Protein AF-A0A6L3MIH4-F1 (afdb_monomer_lite)

Sequence (143 aa):
TYTCPFHGWTFNNSGKLLKVKDPAEAGYSDCFNKDGSHDLKKVARFESYKGFLFGSLNPDVPSLEEFLGETTKIIDMIVGQSDQGLEVLRGSSTYTYEGNWKLTAENGADGYHVSAVHWNYAATTQHRKEAQAADNIRAMSAG

Secondary structure (DSSP, 8-state):
-EE-TTT--EE-TT--EEE-SSTTTS---TTTTSTTTTSPPPPSEEEEETTEEEEES-SS---HHHHHTTHHHHHHHHHTT-TT-----S-------SS-THHHHHHHH--TTHHHHTHHHHHHHHHHHHHHTT---------

Foldseek 3Di:
DDADPPFGFDADPVQQGDDGPPVPPPPDDPCPSPPRPPGPDDQLDWDDQQNDIDGHNDVPDDDPCVVCPPVSVVQCVQQVPDPVGDDDDPDDDDDDDPDDPVVVVVVVVDPPCCCPVCVVVVVVVVVVVVVCVPPPDDDDDDD

InterPro domains:
  IPR001663 Aromatic-ring-hydroxylating dioxygenase, alpha subunit [PR00090] (44-70)
  IPR001663 Aromatic-ring-hydroxylating dioxygenase, alpha subunit [PR00090] (85-107)
  IPR001663 Aromatic-ring-hydroxylating dioxygenase, alpha subunit [PTHR43756] (2-130)
  IPR015879 Aromatic-ring-hydroxylating dioxygenase, alpha subunit, C-terminal domain [PF00848] (91-131)
  IPR017941 Rieske [2Fe-2S] iron-sulphur domain [PS51296] (1-27)
  IPR036922 Rieske [2Fe-2S] iron-sulphur domain superfamily [G3DSA:2.102.10.10] (2-69)
  IPR036922 Rieske [2Fe-2S] iron-sulphur domain superfamily [SSF50022] (2-60)

Radius of gyration: 25.59 Å; chains: 1; bounding box: 49×32×78 Å

pLDDT: mean 90.52, std 11.78, range [40.94, 98.44]

Structure (mmCIF, N/CA/C/O backbone):
data_AF-A0A6L3MIH4-F1
#
_entry.id   AF-A0A6L3MIH4-F1
#
loop_
_atom_site.group_PDB
_atom_site.id
_atom_site.type_symbol
_atom_site.label_atom_id
_atom_site.label_alt_id
_atom_site.label_comp_id
_atom_site.label_asym_id
_atom_site.label_entity_id
_atom_site.label_seq_id
_atom_site.pdbx_PDB_ins_code
_atom_site.Cartn_x
_atom_site.Cartn_y
_atom_site.Cartn_z
_atom_site.occupancy
_atom_site.B_iso_or_equiv
_atom_site.auth_seq_id
_atom_site.auth_comp_id
_atom_site.auth_asym_id
_atom_site.auth_atom_id
_atom_site.pdbx_PDB_model_num
ATOM 1 N N . THR A 1 1 ? -21.014 -6.689 6.669 1.00 93.50 1 THR A N 1
ATOM 2 C CA . THR A 1 1 ? -20.418 -6.601 8.019 1.00 93.50 1 THR A CA 1
ATOM 3 C C . THR A 1 1 ? -19.292 -7.607 8.110 1.00 93.50 1 THR A C 1
ATOM 5 O O . THR A 1 1 ? -19.262 -8.529 7.304 1.00 93.50 1 THR A O 1
ATOM 8 N N . TYR A 1 2 ? -18.369 -7.427 9.048 1.00 97.12 2 TYR A N 1
ATOM 9 C CA . TYR A 1 2 ? -17.301 -8.381 9.338 1.00 97.12 2 TYR A CA 1
ATOM 10 C C . TYR A 1 2 ? -17.559 -8.978 10.712 1.00 97.12 2 TYR A C 1
ATOM 12 O O . TYR A 1 2 ? -17.682 -8.230 11.677 1.00 97.12 2 TYR A O 1
ATOM 20 N N . THR A 1 3 ? -17.666 -10.298 10.810 1.00 97.19 3 THR A N 1
ATOM 21 C CA . THR A 1 3 ? -17.962 -10.973 12.077 1.00 97.19 3 THR A CA 1
ATOM 22 C C . THR A 1 3 ? -16.785 -11.853 12.465 1.00 97.19 3 THR A C 1
ATOM 24 O O . THR A 1 3 ? -16.395 -12.740 11.710 1.00 97.19 3 THR A O 1
ATOM 27 N N . CYS A 1 4 ? -16.211 -11.598 13.641 1.00 96.81 4 CYS A N 1
ATOM 28 C CA . CYS A 1 4 ? -15.142 -12.417 14.196 1.00 96.81 4 CYS A CA 1
ATOM 29 C C . CYS A 1 4 ? -15.675 -13.835 14.477 1.00 96.81 4 CYS A C 1
ATOM 31 O O . CYS A 1 4 ? -16.645 -13.966 15.230 1.00 96.81 4 CYS A O 1
ATOM 33 N N . PRO A 1 5 ? -15.053 -14.896 13.927 1.00 96.81 5 PRO A N 1
ATOM 34 C CA . PRO A 1 5 ? -15.568 -16.261 14.042 1.00 96.81 5 PRO A CA 1
ATOM 35 C C . PRO A 1 5 ? -15.450 -16.832 15.457 1.00 96.81 5 PRO A C 1
ATOM 37 O O . PRO A 1 5 ? -16.122 -17.806 15.772 1.00 96.81 5 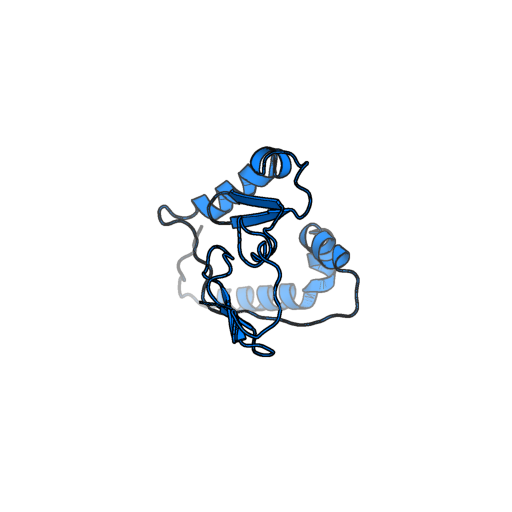PRO A O 1
ATOM 40 N N . PHE A 1 6 ? -14.618 -16.238 16.316 1.00 95.88 6 PHE A N 1
ATOM 41 C CA . PHE A 1 6 ? -14.400 -16.759 17.661 1.00 95.88 6 PHE A CA 1
ATOM 42 C C . PHE A 1 6 ? -15.599 -16.472 18.582 1.00 95.88 6 PHE A C 1
ATOM 44 O O . PHE A 1 6 ? -16.192 -17.388 19.141 1.00 95.88 6 PHE A O 1
ATOM 51 N N . HIS A 1 7 ? -16.004 -15.203 18.700 1.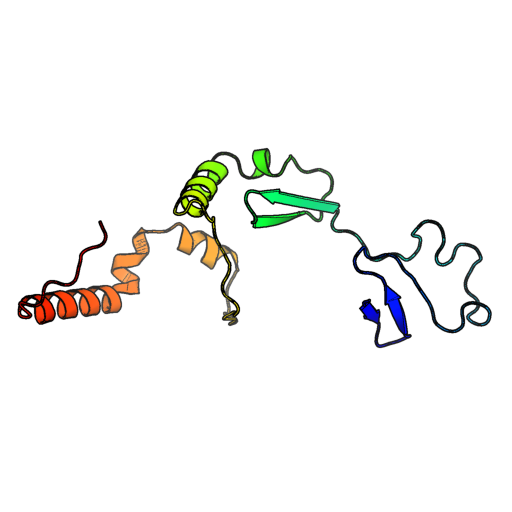00 93.94 7 HIS A N 1
ATOM 52 C CA . HIS A 1 7 ? -17.043 -14.780 19.656 1.00 93.94 7 HIS A CA 1
ATOM 53 C C . HIS A 1 7 ? -18.193 -13.985 19.020 1.00 93.94 7 HIS A C 1
ATOM 55 O O . HIS A 1 7 ? -19.039 -13.439 19.726 1.00 93.94 7 HIS A O 1
ATOM 61 N N . GLY A 1 8 ? -18.238 -13.883 17.689 1.00 94.56 8 GLY A N 1
ATOM 62 C CA . GLY A 1 8 ? -19.350 -13.256 16.970 1.00 94.56 8 GLY A CA 1
ATOM 63 C C . GLY A 1 8 ? -19.397 -11.726 17.036 1.00 94.56 8 GLY A C 1
ATOM 64 O O . GLY A 1 8 ? -20.410 -11.129 16.666 1.00 94.56 8 GLY A O 1
ATOM 65 N N . TRP A 1 9 ? -18.324 -11.066 17.483 1.00 95.69 9 TRP A N 1
ATOM 66 C CA . TRP A 1 9 ? -18.240 -9.605 17.441 1.00 95.69 9 TRP A CA 1
ATOM 67 C C . TRP A 1 9 ? -18.326 -9.125 16.000 1.00 95.69 9 TRP A C 1
ATOM 69 O O . TRP A 1 9 ? -17.616 -9.628 15.129 1.00 95.69 9 TRP A O 1
ATOM 79 N N . THR A 1 10 ? -19.233 -8.188 15.751 1.00 96.75 10 THR A N 1
ATOM 80 C CA . THR A 1 10 ? -19.596 -7.776 14.397 1.00 96.75 10 THR A CA 1
ATOM 81 C C . THR A 1 10 ? -19.293 -6.304 14.188 1.00 96.75 10 THR A C 1
ATOM 83 O O . THR A 1 10 ? -19.754 -5.459 14.951 1.00 96.75 10 THR A O 1
ATOM 86 N N . PHE A 1 11 ? -18.573 -6.008 13.112 1.00 97.88 11 PHE A N 1
ATOM 87 C CA . PHE A 1 11 ? -18.125 -4.680 12.719 1.00 97.88 11 PHE A CA 1
ATOM 88 C C . PHE A 1 11 ? -18.761 -4.270 11.386 1.00 97.88 11 PHE A C 1
ATOM 90 O O . PHE A 1 11 ? -19.054 -5.113 10.526 1.00 97.88 11 PHE A O 1
ATOM 97 N N . ASN A 1 12 ? -18.978 -2.973 11.179 1.00 97.06 12 ASN A N 1
ATOM 98 C CA . ASN A 1 12 ? -19.293 -2.453 9.847 1.00 97.06 12 ASN A CA 1
ATOM 99 C C . ASN A 1 12 ? -18.007 -2.258 9.015 1.00 97.06 12 ASN A C 1
ATOM 101 O O . ASN A 1 12 ? -16.897 -2.532 9.467 1.00 97.06 12 ASN A O 1
ATOM 105 N N . ASN A 1 13 ? -18.154 -1.766 7.785 1.00 96.44 13 ASN A N 1
ATOM 106 C CA . ASN A 1 13 ? -17.021 -1.486 6.901 1.00 96.44 13 ASN A CA 1
ATOM 107 C C . ASN A 1 13 ? -16.197 -0.244 7.282 1.00 96.44 13 ASN A C 1
ATOM 109 O O . ASN A 1 13 ? -15.087 -0.107 6.785 1.00 96.44 13 ASN A O 1
ATOM 113 N N . SER A 1 14 ? -16.688 0.619 8.177 1.00 95.00 14 SER A N 1
ATOM 114 C CA . SER A 1 14 ? -15.894 1.710 8.759 1.00 95.00 14 SER A CA 1
ATOM 115 C C . SER A 1 14 ? -15.050 1.256 9.956 1.00 95.00 14 SER A C 1
ATOM 117 O O . SER A 1 14 ? -14.377 2.081 10.572 1.00 95.00 14 SER A O 1
ATOM 119 N N . GLY A 1 15 ? -15.131 -0.028 10.325 1.00 96.62 15 GLY A N 1
ATOM 120 C CA . GLY A 1 15 ? -14.476 -0.607 11.495 1.00 96.62 15 GLY A CA 1
ATOM 121 C C . GLY A 1 15 ? -15.224 -0.404 12.813 1.00 96.62 15 GLY A C 1
ATOM 122 O O . GLY A 1 15 ? -14.731 -0.839 13.846 1.00 96.62 15 GLY A O 1
ATOM 123 N N . LYS A 1 16 ? -16.414 0.208 12.798 1.00 97.00 16 LYS A N 1
ATOM 124 C CA . LYS A 1 16 ? -17.212 0.428 14.007 1.00 97.00 16 LYS A CA 1
ATOM 125 C C . LYS A 1 16 ? -17.728 -0.896 14.559 1.00 97.00 16 LYS A C 1
ATOM 127 O O . LYS A 1 16 ? -18.330 -1.669 13.804 1.00 97.00 16 LYS A O 1
ATOM 132 N N . LEU A 1 17 ? -17.559 -1.126 15.858 1.00 96.81 17 LEU A N 1
ATOM 133 C CA . LEU A 1 17 ? -18.158 -2.261 16.552 1.00 96.81 17 LEU A CA 1
ATOM 134 C C . LEU A 1 17 ? -19.680 -2.062 16.651 1.00 96.81 17 LEU A C 1
ATOM 136 O O . LEU A 1 17 ? -20.189 -1.124 17.260 1.00 96.81 17 LEU A O 1
ATOM 140 N N . LEU A 1 18 ? -20.434 -2.946 15.997 1.00 94.62 18 LEU A N 1
ATOM 141 C CA . LEU A 1 18 ? -21.897 -2.877 15.948 1.00 94.62 18 LEU A CA 1
ATOM 142 C C . LEU A 1 18 ? -22.548 -3.711 17.045 1.00 94.62 18 LEU A C 1
ATOM 144 O O . LEU A 1 18 ? -23.538 -3.294 17.640 1.00 94.62 18 LEU A O 1
ATOM 148 N N . LYS A 1 19 ? -22.032 -4.923 17.262 1.00 92.50 19 LYS A N 1
ATOM 149 C CA . LYS A 1 19 ? -22.645 -5.907 18.151 1.00 92.50 19 LYS A CA 1
ATOM 150 C C . LYS A 1 19 ? -21.587 -6.782 18.795 1.00 92.50 19 LYS A C 1
ATOM 152 O O . LYS A 1 19 ? -20.653 -7.232 18.129 1.00 92.50 19 LYS A O 1
ATOM 157 N N . VAL A 1 20 ? -21.827 -7.097 20.060 1.00 93.06 20 VAL A N 1
ATOM 158 C CA . VAL A 1 20 ? -21.174 -8.186 20.785 1.00 93.06 20 VAL A CA 1
ATOM 159 C C . VAL A 1 20 ? -22.205 -9.211 21.228 1.00 93.06 20 VAL A C 1
ATOM 161 O O . VAL A 1 20 ? -23.409 -8.937 21.231 1.00 93.06 20 VAL A O 1
ATOM 164 N N . LYS A 1 21 ? -21.738 -10.418 21.531 1.00 87.75 21 LYS A N 1
ATOM 165 C CA . LYS A 1 21 ? -22.581 -11.493 22.042 1.00 87.75 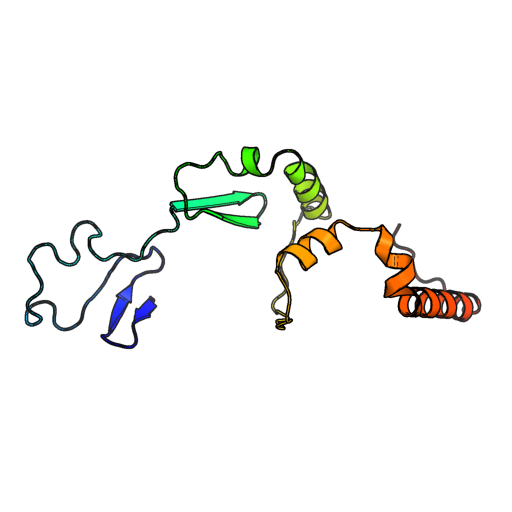21 LYS A CA 1
ATOM 166 C C . LYS A 1 21 ? -22.940 -11.206 23.506 1.00 87.75 21 LYS A C 1
ATOM 168 O O . LYS A 1 21 ? -22.079 -10.759 24.254 1.00 87.75 21 LYS A O 1
ATOM 173 N N . ASP A 1 22 ? -24.204 -11.427 23.862 1.00 88.81 22 ASP A N 1
ATOM 174 C CA . ASP A 1 22 ? -24.749 -11.339 25.225 1.00 88.81 22 ASP A CA 1
ATOM 175 C C . ASP A 1 22 ? -24.325 -10.073 26.012 1.00 88.81 22 ASP A C 1
ATOM 177 O O . ASP A 1 22 ? -23.853 -10.177 27.141 1.00 88.81 22 ASP A O 1
ATOM 181 N N . PRO A 1 23 ? -24.484 -8.850 25.453 1.00 84.06 23 PRO A N 1
ATOM 182 C CA . PRO A 1 23 ? -23.885 -7.626 26.003 1.00 84.06 23 PRO A CA 1
ATOM 183 C C . PRO A 1 23 ? -24.302 -7.295 27.443 1.00 84.06 23 PRO A C 1
ATOM 185 O O . PRO A 1 23 ? -23.542 -6.637 28.143 1.00 84.06 23 PRO A O 1
ATOM 188 N N . ALA A 1 24 ? -25.491 -7.727 27.873 1.00 84.62 24 ALA A N 1
ATOM 189 C CA . ALA A 1 24 ? -26.001 -7.489 29.224 1.00 84.62 24 ALA A CA 1
ATOM 190 C C . ALA A 1 24 ? -25.473 -8.497 30.264 1.00 84.62 24 ALA A C 1
ATOM 192 O O . ALA A 1 24 ? -25.340 -8.149 31.432 1.00 84.62 24 ALA A O 1
ATOM 193 N N . GLU A 1 25 ? -25.166 -9.731 29.852 1.00 86.50 25 GLU A N 1
ATOM 194 C CA . GLU A 1 25 ? -24.796 -10.837 30.754 1.00 86.50 25 GLU A CA 1
ATOM 195 C C . GLU A 1 25 ? -23.297 -11.168 30.706 1.00 86.50 25 GLU A C 1
ATOM 197 O O . GLU A 1 25 ? -22.774 -11.840 31.590 1.00 86.50 25 GLU A O 1
ATOM 202 N N . ALA A 1 26 ? -22.576 -10.659 29.705 1.00 85.12 26 ALA A N 1
ATOM 203 C CA . ALA A 1 26 ? -21.153 -10.919 29.500 1.00 85.12 26 ALA A CA 1
ATOM 204 C C . ALA A 1 26 ? -20.219 -10.209 30.502 1.00 85.12 26 ALA A C 1
ATOM 206 O O . ALA A 1 26 ? -19.003 -10.385 30.427 1.00 85.12 26 ALA A O 1
ATOM 207 N N . GLY A 1 27 ? -20.754 -9.392 31.418 1.00 89.12 27 GLY A N 1
ATOM 208 C CA . GLY A 1 27 ? -19.959 -8.672 32.419 1.00 89.12 27 GLY A CA 1
ATOM 209 C C . GLY A 1 27 ? -19.083 -7.555 31.839 1.00 89.12 27 GLY A C 1
ATOM 210 O O . GLY A 1 27 ? -18.064 -7.201 32.431 1.00 89.12 27 GLY A O 1
ATOM 211 N N . TYR A 1 28 ? -19.446 -7.013 30.673 1.00 90.81 28 TYR A N 1
ATOM 212 C CA . TYR A 1 28 ? -18.748 -5.873 30.086 1.00 90.81 28 TYR A CA 1
ATOM 213 C C . TYR A 1 28 ? -18.925 -4.610 30.938 1.00 90.81 28 TYR A C 1
ATOM 21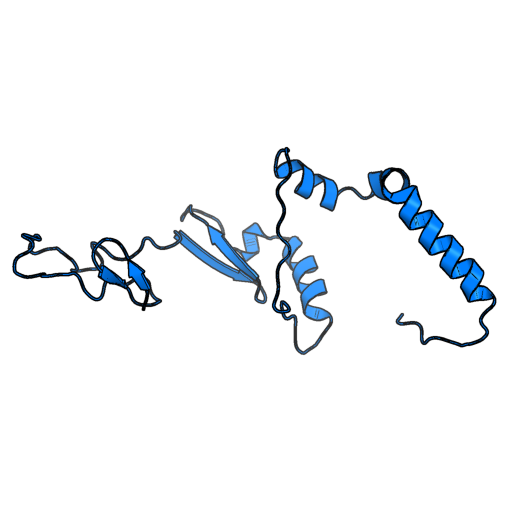5 O O . TYR A 1 28 ? -19.969 -4.396 31.549 1.00 90.81 28 TYR A O 1
ATOM 223 N N . SER A 1 29 ? -17.901 -3.755 30.963 1.00 89.69 29 SER A N 1
ATOM 224 C CA . SER A 1 29 ? -17.966 -2.469 31.657 1.00 89.69 29 SER A CA 1
ATOM 225 C C . SER A 1 29 ? -18.941 -1.505 30.976 1.00 89.69 29 SER A C 1
ATOM 227 O O . SER A 1 29 ? -19.202 -1.598 29.777 1.00 89.69 29 SER A O 1
ATOM 229 N N . ASP A 1 30 ? -19.396 -0.488 31.709 1.00 88.50 30 ASP A N 1
ATOM 230 C CA . ASP A 1 30 ? -20.297 0.531 31.160 1.00 88.50 30 ASP A CA 1
ATOM 231 C C . ASP A 1 30 ? -19.698 1.316 29.987 1.00 88.50 30 ASP A C 1
ATOM 233 O O . ASP A 1 30 ? -20.446 1.911 29.218 1.00 88.50 30 ASP A O 1
ATOM 237 N N . CYS A 1 31 ? -18.373 1.356 29.828 1.00 88.00 31 CYS A N 1
ATOM 238 C CA . CYS A 1 31 ? -17.703 2.012 28.698 1.00 88.00 31 CYS A CA 1
ATOM 239 C C . CYS A 1 31 ? -17.514 1.097 27.474 1.00 88.00 31 CYS A C 1
ATOM 241 O O . CYS A 1 31 ? -16.970 1.517 26.444 1.00 88.00 31 CYS A O 1
ATOM 243 N N . PHE A 1 32 ? -17.953 -0.159 27.561 1.00 90.31 32 PHE A N 1
ATOM 244 C CA . PHE A 1 32 ? -17.818 -1.114 26.478 1.00 90.31 32 PHE A CA 1
ATOM 245 C C . PHE A 1 32 ? -18.660 -0.703 25.263 1.00 90.31 32 PHE A C 1
ATOM 247 O O . PHE A 1 32 ? -19.837 -0.367 25.386 1.00 90.31 32 PHE A O 1
ATOM 254 N N . ASN A 1 33 ? -18.046 -0.732 24.076 1.00 89.88 33 ASN A N 1
ATOM 255 C CA . ASN A 1 33 ? -18.649 -0.284 22.817 1.00 89.88 33 ASN A CA 1
ATOM 256 C C . ASN A 1 33 ? -19.266 1.136 22.868 1.00 89.88 33 ASN A C 1
ATOM 258 O O . ASN A 1 33 ? -20.256 1.427 22.193 1.00 89.88 33 ASN A O 1
ATOM 262 N N . LYS A 1 34 ? -18.689 2.031 23.678 1.00 89.38 34 LYS A N 1
ATOM 263 C CA . LYS A 1 34 ? -18.994 3.468 23.692 1.00 89.38 34 LYS A CA 1
ATOM 264 C C . LYS A 1 34 ? -17.812 4.244 23.132 1.00 89.38 34 LYS A C 1
ATOM 266 O O . LYS A 1 34 ? -16.669 3.840 23.324 1.00 89.38 34 LYS A O 1
ATOM 271 N N . ASP A 1 35 ? -18.100 5.319 22.403 1.00 90.44 35 ASP A N 1
ATOM 272 C CA . ASP A 1 35 ? -17.099 6.266 21.886 1.00 90.44 35 ASP A CA 1
ATOM 273 C C . ASP A 1 35 ? -15.926 5.609 21.131 1.00 90.44 35 ASP A C 1
ATOM 275 O O . ASP A 1 35 ? -14.787 6.065 21.180 1.00 90.44 35 ASP A O 1
ATOM 279 N N . GLY A 1 36 ? -16.208 4.505 20.428 1.00 90.88 36 GLY A N 1
ATOM 280 C CA . GLY A 1 36 ? -15.220 3.762 19.644 1.00 90.88 36 GLY A CA 1
ATOM 281 C C . GLY A 1 36 ? -14.225 2.939 20.469 1.00 90.88 36 GLY A C 1
ATOM 282 O O . GLY A 1 36 ? -13.198 2.527 19.934 1.00 90.88 36 GLY A O 1
ATOM 283 N N . SER A 1 37 ? -14.513 2.663 21.749 1.00 93.00 37 SER A N 1
ATOM 284 C CA . SER A 1 37 ? -13.595 1.973 22.671 1.00 93.00 37 SER A CA 1
ATOM 285 C C . SER A 1 37 ? -13.087 0.614 22.178 1.00 93.00 37 SER A C 1
ATOM 287 O O . SER A 1 37 ? -12.026 0.170 22.608 1.00 93.00 37 SER A O 1
ATOM 289 N N . HIS A 1 38 ? -13.833 -0.042 21.286 1.00 94.50 38 HIS A N 1
ATOM 290 C CA . HIS A 1 38 ? -13.521 -1.368 20.747 1.00 94.50 38 HIS A CA 1
ATOM 291 C C . HIS A 1 38 ? -13.733 -1.449 19.227 1.00 94.50 38 HIS A C 1
ATOM 293 O O . HIS A 1 38 ? -13.949 -2.533 18.683 1.00 94.50 38 HIS A O 1
ATOM 299 N N . ASP A 1 39 ? -13.684 -0.309 18.536 1.00 96.69 39 ASP A N 1
ATOM 300 C CA . ASP A 1 39 ? -13.661 -0.284 17.075 1.00 96.69 39 ASP A CA 1
ATOM 301 C C . ASP A 1 39 ? -12.366 -0.929 16.542 1.00 96.69 39 ASP A C 1
ATOM 303 O O . ASP A 1 39 ? -11.347 -1.008 17.234 1.00 96.69 39 ASP A O 1
ATOM 307 N N . LEU A 1 40 ? -12.379 -1.380 15.284 1.00 97.06 40 LEU A N 1
ATOM 308 C CA . LEU A 1 40 ? -11.169 -1.851 14.614 1.00 97.06 40 LEU A CA 1
ATOM 309 C C . LEU A 1 40 ? -10.113 -0.740 14.582 1.00 97.06 40 LEU A C 1
ATOM 311 O O . LEU A 1 40 ? -10.408 0.429 14.312 1.00 97.06 40 LEU A O 1
ATOM 315 N N . LYS A 1 41 ? -8.851 -1.121 14.800 1.00 95.50 41 LYS A N 1
ATOM 316 C CA . LYS A 1 41 ? -7.731 -0.184 14.730 1.00 95.50 41 LYS A CA 1
ATOM 317 C C . LYS A 1 41 ? -7.612 0.367 13.309 1.00 95.50 41 LYS A C 1
ATOM 319 O O . LYS A 1 41 ? -7.393 -0.379 12.358 1.00 95.50 41 LYS A O 1
ATOM 324 N N . LYS A 1 42 ? -7.733 1.686 13.179 1.00 94.81 42 LYS A N 1
ATOM 325 C CA . LYS A 1 42 ? -7.541 2.380 11.904 1.00 94.81 42 LYS A CA 1
ATOM 326 C C . LYS A 1 42 ? -6.061 2.400 11.523 1.00 94.81 42 LYS A C 1
ATOM 328 O O . LYS A 1 42 ? -5.201 2.575 12.389 1.00 94.81 42 LYS A O 1
ATOM 333 N N . VAL A 1 43 ? -5.786 2.278 10.224 1.00 96.50 43 VAL A N 1
ATOM 334 C CA . VAL A 1 43 ? -4.497 2.680 9.642 1.00 96.50 43 VAL A CA 1
ATOM 335 C C . VAL A 1 43 ? -4.316 4.174 9.924 1.00 96.50 43 VAL A C 1
ATOM 337 O O . VAL A 1 43 ? -5.267 4.939 9.765 1.00 96.50 43 VAL A O 1
ATOM 340 N N . ALA A 1 44 ? -3.140 4.580 10.406 1.00 96.62 44 ALA A N 1
ATOM 341 C CA . ALA A 1 44 ? -2.940 5.916 10.966 1.00 96.62 44 ALA A CA 1
ATOM 342 C C . ALA A 1 44 ? -3.107 7.025 9.917 1.00 96.62 44 ALA A C 1
ATOM 344 O O . ALA A 1 44 ? -3.730 8.049 10.196 1.00 96.62 44 ALA A O 1
ATOM 345 N N . ARG A 1 45 ? -2.596 6.797 8.703 1.00 97.69 45 ARG A N 1
ATOM 346 C CA . ARG A 1 45 ? -2.825 7.645 7.525 1.00 97.69 45 ARG A CA 1
ATOM 347 C C . ARG A 1 45 ? -3.152 6.758 6.335 1.00 97.69 45 ARG A C 1
ATOM 349 O O . ARG A 1 45 ? -2.469 5.761 6.113 1.00 97.69 45 ARG A O 1
ATOM 356 N N . PHE A 1 46 ? -4.193 7.110 5.593 1.00 97.56 46 PHE A N 1
ATOM 357 C CA . PHE A 1 46 ? -4.611 6.391 4.397 1.00 97.56 46 PHE A CA 1
ATOM 358 C C . PHE A 1 46 ? -4.992 7.403 3.327 1.00 97.56 46 PHE A C 1
ATOM 360 O O . PHE A 1 46 ? -5.924 8.184 3.517 1.00 97.56 46 PHE A O 1
ATOM 367 N N . GLU A 1 47 ? -4.242 7.413 2.235 1.00 98.06 47 GLU A N 1
ATOM 368 C CA . GLU A 1 47 ? -4.346 8.411 1.174 1.00 98.06 47 GLU A CA 1
ATOM 369 C C . GLU A 1 47 ? -4.328 7.708 -0.188 1.00 98.06 47 GLU A C 1
ATOM 371 O O . GLU A 1 47 ? -3.897 6.561 -0.320 1.00 98.06 47 GLU A O 1
ATOM 376 N N . SER A 1 48 ? -4.849 8.386 -1.205 1.00 97.44 48 SER A N 1
ATOM 377 C CA . SER A 1 48 ? -4.953 7.864 -2.565 1.00 97.44 48 SER A CA 1
ATOM 378 C C . SER A 1 48 ? -4.304 8.843 -3.527 1.00 97.44 48 SER A C 1
ATOM 380 O O . SER A 1 48 ? -4.661 10.019 -3.522 1.00 97.44 48 SER A O 1
ATOM 382 N N . TYR A 1 49 ? -3.429 8.351 -4.401 1.00 97.00 49 TYR A N 1
ATOM 383 C CA . TYR A 1 49 ? -2.869 9.127 -5.505 1.00 97.00 49 TYR A CA 1
ATOM 384 C C . TYR A 1 49 ? -3.222 8.445 -6.829 1.00 97.00 49 TYR A C 1
ATOM 386 O O . TYR A 1 49 ? -2.796 7.323 -7.085 1.00 97.00 49 TYR A O 1
ATOM 394 N N . LYS A 1 50 ? -4.061 9.092 -7.651 1.00 94.44 50 LYS A N 1
ATOM 395 C CA . LYS A 1 50 ? -4.502 8.592 -8.976 1.00 94.44 50 LYS A CA 1
ATOM 396 C C . LYS A 1 50 ? -5.058 7.152 -8.974 1.00 94.44 50 LYS A C 1
ATOM 398 O O . LYS A 1 50 ? -4.873 6.406 -9.927 1.00 94.44 50 LYS A O 1
ATOM 403 N N . GLY A 1 51 ? -5.743 6.760 -7.897 1.00 93.62 51 GLY A N 1
ATOM 404 C CA . GLY A 1 51 ? -6.328 5.421 -7.731 1.00 93.62 51 GLY A CA 1
ATOM 405 C C . GLY A 1 51 ? -5.409 4.397 -7.056 1.00 93.62 51 GLY A C 1
ATOM 406 O O . GLY A 1 51 ? -5.882 3.331 -6.662 1.00 93.62 51 GLY A O 1
ATOM 407 N N . PHE A 1 52 ? -4.132 4.724 -6.841 1.00 95.56 52 PHE A N 1
ATOM 408 C CA . PHE A 1 52 ? -3.220 3.927 -6.024 1.00 95.56 52 PHE A CA 1
ATOM 409 C C . PHE A 1 52 ? -3.418 4.266 -4.544 1.00 95.56 52 PHE A C 1
ATOM 411 O O . PHE A 1 52 ? -3.317 5.426 -4.144 1.00 95.56 52 PHE A O 1
ATOM 418 N N . LEU A 1 53 ? -3.711 3.249 -3.732 1.00 97.06 53 LEU A N 1
ATOM 419 C CA . LEU A 1 53 ? -4.032 3.395 -2.312 1.00 97.06 53 LEU A CA 1
ATOM 420 C C . LEU A 1 53 ? -2.789 3.146 -1.448 1.00 97.06 53 LEU A C 1
ATOM 422 O O . LEU A 1 53 ? -2.177 2.082 -1.544 1.00 97.06 53 LEU A O 1
ATOM 426 N N . PHE A 1 54 ? -2.452 4.092 -0.570 1.00 98.25 54 PHE A N 1
ATOM 427 C CA . PHE A 1 54 ? -1.296 4.020 0.326 1.00 98.25 54 PHE A CA 1
ATOM 428 C C . PHE A 1 54 ? -1.729 4.119 1.788 1.00 98.25 54 PHE A C 1
ATOM 430 O O . PHE A 1 54 ? -2.622 4.888 2.143 1.00 98.25 54 PHE A O 1
ATOM 437 N N . GLY A 1 55 ? -1.066 3.350 2.654 1.00 98.00 55 GLY A N 1
ATOM 438 C CA . GLY A 1 55 ? -1.300 3.360 4.094 1.00 98.00 55 GLY A CA 1
ATOM 439 C C . GLY A 1 55 ? -0.000 3.492 4.879 1.00 98.00 55 GLY A C 1
ATOM 440 O O . GLY A 1 55 ? 0.960 2.777 4.607 1.00 98.00 55 GLY A O 1
ATOM 441 N N . SER A 1 56 ? 0.008 4.363 5.888 1.00 97.94 56 SER A N 1
ATOM 442 C CA . SER A 1 56 ? 1.080 4.461 6.881 1.00 97.94 56 SER A CA 1
ATOM 443 C C . SER A 1 56 ? 0.564 4.063 8.260 1.00 97.94 56 SER A C 1
ATOM 445 O O . SER A 1 56 ? -0.516 4.480 8.694 1.00 97.94 56 SER A O 1
ATOM 447 N N . LEU A 1 57 ? 1.362 3.266 8.974 1.00 97.44 57 LEU A N 1
ATOM 448 C CA . LEU A 1 57 ? 1.129 2.951 10.386 1.00 97.44 57 LEU A CA 1
ATOM 449 C C . LEU A 1 57 ? 1.606 4.076 11.320 1.00 97.44 57 LEU A C 1
ATOM 451 O O . LEU A 1 57 ? 1.196 4.111 12.478 1.00 97.44 57 LEU A O 1
ATOM 455 N N . ASN A 1 58 ? 2.434 4.996 10.818 1.00 97.56 58 ASN A N 1
ATOM 456 C CA . ASN A 1 58 ? 2.872 6.190 11.530 1.00 97.56 58 ASN A CA 1
ATOM 457 C C . ASN A 1 58 ? 1.965 7.384 11.156 1.00 97.56 58 ASN A C 1
ATOM 459 O O . ASN A 1 58 ? 1.853 7.686 9.963 1.00 97.56 58 ASN A O 1
ATOM 463 N N . PRO A 1 59 ? 1.311 8.058 12.126 1.00 97.00 59 PRO A N 1
ATOM 464 C CA . PRO A 1 59 ? 0.517 9.255 11.847 1.00 97.00 59 PRO A CA 1
ATOM 465 C C . PRO A 1 59 ? 1.366 10.470 11.450 1.00 97.00 59 PRO A C 1
ATOM 467 O O . PRO A 1 59 ? 0.876 11.336 10.721 1.00 97.00 59 PRO A O 1
ATOM 470 N N . ASP A 1 60 ? 2.612 10.518 11.927 1.00 97.75 60 ASP A N 1
ATOM 471 C CA . ASP A 1 60 ? 3.554 11.619 11.743 1.00 97.75 60 ASP A CA 1
ATOM 472 C C . ASP A 1 60 ? 4.428 11.365 10.511 1.00 97.75 60 ASP A C 1
ATOM 474 O O . ASP A 1 60 ? 5.582 10.937 10.587 1.00 97.75 60 ASP A O 1
ATOM 478 N N . VAL A 1 61 ? 3.794 11.515 9.351 1.00 97.75 61 VAL A N 1
ATOM 479 C CA . VAL A 1 61 ? 4.403 11.398 8.025 1.00 97.75 61 VAL A CA 1
ATOM 480 C C . VAL A 1 61 ? 3.971 12.590 7.167 1.00 97.75 61 VAL A C 1
ATOM 482 O O . VAL A 1 61 ? 2.873 13.128 7.392 1.00 97.75 61 VAL A O 1
ATOM 485 N N . PRO A 1 62 ? 4.796 12.996 6.180 1.00 97.94 62 PRO A N 1
ATOM 486 C CA . PRO A 1 62 ? 4.404 14.007 5.202 1.00 97.94 62 PRO A CA 1
ATOM 487 C C . PRO A 1 62 ? 3.147 13.583 4.426 1.00 97.94 62 PRO A C 1
ATOM 489 O O . PRO A 1 62 ? 2.664 12.452 4.540 1.00 97.94 62 PRO A O 1
ATOM 492 N N . SER A 1 63 ? 2.588 14.503 3.639 1.00 97.88 63 SER A N 1
ATOM 493 C CA . SER A 1 63 ? 1.503 14.153 2.709 1.00 97.88 63 SER A CA 1
ATOM 494 C C . SER A 1 63 ? 1.960 13.087 1.705 1.00 97.88 63 SER A C 1
ATOM 496 O O . SER A 1 63 ? 3.154 12.977 1.412 1.00 97.88 63 SER A O 1
ATOM 498 N N . LEU A 1 64 ? 1.027 12.304 1.152 1.00 98.31 64 LEU A N 1
ATOM 499 C CA . LEU A 1 64 ? 1.373 11.289 0.156 1.00 98.31 64 LEU A CA 1
ATOM 500 C C . LEU A 1 64 ? 2.076 11.894 -1.069 1.00 98.31 64 LEU A C 1
ATOM 502 O O . LEU A 1 64 ? 3.041 11.316 -1.557 1.00 98.31 64 LEU A O 1
ATOM 506 N N . GLU A 1 65 ? 1.633 13.060 -1.545 1.00 98.06 65 GLU A N 1
ATOM 507 C CA . GLU A 1 65 ? 2.259 13.740 -2.688 1.00 98.06 65 GLU A CA 1
ATOM 508 C C . GLU A 1 65 ? 3.704 14.161 -2.391 1.00 98.06 65 GLU A C 1
ATOM 510 O O . GLU A 1 65 ? 4.588 13.947 -3.219 1.00 98.06 65 GLU A O 1
ATOM 515 N N . GLU A 1 66 ? 3.968 14.688 -1.192 1.00 98.38 66 GLU A N 1
ATOM 516 C CA . GLU A 1 66 ? 5.320 15.051 -0.756 1.00 98.38 66 GLU A CA 1
ATOM 517 C C . GLU A 1 66 ? 6.223 13.819 -0.606 1.00 98.38 66 GLU A C 1
ATOM 519 O O . GLU A 1 66 ? 7.368 13.842 -1.052 1.00 98.38 66 GLU A O 1
ATOM 524 N N . PHE A 1 67 ? 5.705 12.723 -0.038 1.00 98.25 67 PHE A N 1
ATOM 525 C CA . PHE A 1 67 ? 6.441 11.461 0.069 1.00 98.25 67 PHE A CA 1
ATOM 526 C C . PHE A 1 67 ? 6.793 10.872 -1.306 1.00 98.25 67 PHE A C 1
ATOM 528 O O . PHE A 1 67 ? 7.908 10.391 -1.505 1.00 98.25 67 PHE A O 1
ATOM 535 N N . LEU A 1 68 ? 5.850 10.897 -2.254 1.00 98.12 68 LEU A N 1
ATOM 536 C CA . LEU A 1 68 ? 6.070 10.394 -3.612 1.00 98.12 68 LEU A CA 1
ATOM 537 C C . LEU A 1 68 ? 7.046 11.280 -4.397 1.00 98.12 68 LEU A C 1
ATOM 539 O O . LEU A 1 68 ? 7.817 10.763 -5.214 1.00 98.12 68 LEU A O 1
ATOM 543 N N . GLY A 1 69 ? 7.008 12.595 -4.167 1.00 98.44 69 GLY A N 1
ATOM 544 C CA . GLY A 1 69 ? 7.864 13.568 -4.835 1.00 98.44 69 GLY A CA 1
ATOM 545 C C . GLY A 1 69 ? 7.806 13.414 -6.354 1.00 98.44 69 GLY A C 1
ATOM 546 O O . GLY A 1 69 ? 6.736 13.353 -6.954 1.00 98.44 69 GLY A O 1
ATOM 547 N N . GLU A 1 70 ? 8.965 13.277 -6.991 1.00 98.06 70 GLU A N 1
ATOM 548 C CA . GLU A 1 70 ? 9.090 13.141 -8.450 1.00 98.06 70 GLU A CA 1
ATOM 549 C C . GLU A 1 70 ? 8.483 11.845 -9.018 1.00 98.06 70 GLU A C 1
ATOM 551 O O . GLU A 1 70 ? 8.175 11.777 -10.209 1.00 98.06 70 GLU A O 1
ATOM 556 N N . THR A 1 71 ? 8.232 10.834 -8.178 1.00 97.00 71 THR A N 1
ATOM 557 C CA . THR A 1 71 ? 7.551 9.592 -8.589 1.00 97.00 71 THR A CA 1
ATOM 558 C C . THR A 1 71 ? 6.136 9.868 -9.100 1.00 97.00 71 THR A C 1
ATOM 560 O O . THR A 1 71 ? 5.636 9.134 -9.953 1.00 97.00 71 THR A O 1
ATOM 563 N N . THR A 1 72 ? 5.507 10.956 -8.641 1.00 98.00 72 THR A N 1
ATOM 564 C CA . THR A 1 72 ? 4.198 11.417 -9.131 1.00 98.00 72 THR A CA 1
ATOM 565 C C . THR A 1 72 ? 4.166 11.555 -10.652 1.00 98.00 72 THR A C 1
ATOM 567 O O . THR A 1 72 ? 3.222 11.088 -11.281 1.00 98.00 72 THR A O 1
ATOM 570 N N . LYS A 1 73 ? 5.247 12.058 -11.264 1.00 97.69 73 LYS A N 1
ATOM 571 C CA . LYS A 1 73 ? 5.370 12.205 -12.723 1.00 97.69 73 LYS A CA 1
ATOM 572 C C . LYS A 1 73 ? 5.328 10.859 -13.442 1.00 97.69 73 LYS A C 1
ATOM 574 O O . LYS A 1 73 ? 4.727 10.745 -14.505 1.00 97.69 73 LYS A O 1
ATOM 579 N N . ILE A 1 74 ? 5.950 9.831 -12.863 1.00 95.75 74 ILE A N 1
ATOM 580 C CA . ILE A 1 74 ? 5.932 8.472 -13.419 1.00 95.75 74 ILE A CA 1
ATOM 581 C C . ILE A 1 74 ? 4.529 7.872 -13.308 1.00 95.75 74 ILE A C 1
ATOM 583 O O . ILE A 1 74 ? 4.026 7.309 -14.278 1.00 95.75 74 ILE A O 1
ATOM 587 N N . ILE A 1 75 ? 3.874 8.030 -12.153 1.00 95.69 75 ILE A N 1
ATOM 588 C CA . ILE A 1 75 ? 2.499 7.555 -11.952 1.00 95.69 75 ILE A CA 1
ATOM 589 C C . ILE A 1 75 ? 1.541 8.258 -12.921 1.00 95.69 75 ILE A C 1
ATOM 591 O O . ILE A 1 75 ? 0.719 7.592 -13.547 1.00 95.69 75 ILE A O 1
ATOM 595 N N . ASP A 1 76 ? 1.681 9.571 -13.108 1.00 95.56 76 ASP A N 1
ATOM 596 C CA . ASP A 1 76 ? 0.881 10.343 -14.060 1.00 95.56 76 ASP A CA 1
ATOM 597 C C . ASP A 1 76 ? 1.085 9.869 -15.502 1.00 95.56 76 ASP A C 1
ATOM 599 O O . ASP A 1 76 ? 0.107 9.721 -16.230 1.00 95.56 76 ASP A O 1
ATOM 603 N N . MET A 1 77 ? 2.322 9.563 -15.911 1.00 95.12 77 MET A N 1
ATOM 604 C CA . MET A 1 77 ? 2.590 8.989 -17.236 1.00 95.12 77 MET A CA 1
ATOM 605 C C . MET A 1 77 ? 1.964 7.603 -17.416 1.00 95.12 77 MET A C 1
ATOM 607 O O . MET A 1 77 ? 1.520 7.274 -18.512 1.00 95.12 77 MET A O 1
ATOM 611 N N . ILE A 1 78 ? 1.920 6.784 -16.362 1.00 93.00 78 ILE A N 1
ATOM 612 C CA . ILE A 1 78 ? 1.300 5.453 -16.404 1.00 93.00 78 ILE A CA 1
ATOM 613 C C . ILE A 1 78 ? -0.225 5.582 -16.514 1.00 93.00 78 ILE A C 1
ATOM 615 O O . ILE A 1 78 ? -0.835 4.978 -17.394 1.00 93.00 78 ILE A O 1
ATOM 619 N N . VAL A 1 79 ? -0.840 6.399 -15.658 1.00 93.94 79 VAL A N 1
ATOM 620 C CA . VAL A 1 79 ? -2.298 6.603 -15.623 1.00 93.94 79 VAL A CA 1
ATOM 621 C C . VAL A 1 79 ? -2.794 7.349 -16.862 1.00 93.94 79 VAL A C 1
ATOM 623 O O . VAL A 1 79 ? -3.882 7.063 -17.354 1.00 93.94 79 VAL A O 1
ATOM 626 N N . GLY A 1 80 ? -1.993 8.275 -17.389 1.00 92.38 80 GLY A N 1
ATOM 627 C CA . GLY A 1 80 ? -2.326 9.127 -18.528 1.00 92.38 80 GLY A CA 1
ATOM 628 C C . GLY A 1 80 ? -2.281 8.447 -19.898 1.00 92.38 80 GLY A C 1
ATOM 629 O O . GLY A 1 80 ? -2.476 9.127 -20.899 1.00 92.38 80 GLY A O 1
ATOM 630 N N . GLN A 1 81 ? -2.041 7.133 -19.980 1.00 93.38 81 GLN A N 1
ATOM 631 C CA . GLN A 1 81 ? -2.063 6.399 -21.257 1.00 93.38 81 GLN A CA 1
ATOM 632 C C . GLN A 1 81 ? -3.475 6.254 -21.854 1.00 93.38 81 GLN A C 1
ATOM 634 O O . GLN A 1 81 ? -3.617 5.849 -23.006 1.00 93.38 81 GLN A O 1
ATOM 639 N N . SER A 1 82 ? -4.523 6.567 -21.085 1.00 93.12 82 SER A N 1
ATOM 640 C CA . SER A 1 82 ? -5.920 6.514 -21.515 1.00 93.12 82 SER A CA 1
ATOM 641 C C . SER A 1 82 ? -6.756 7.549 -20.766 1.00 93.12 82 SER A C 1
ATOM 643 O O . SER A 1 82 ? -6.625 7.691 -19.550 1.00 93.12 82 SER A O 1
ATOM 645 N N . ASP A 1 83 ? -7.696 8.192 -21.461 1.00 90.56 83 ASP A N 1
ATOM 646 C CA . ASP A 1 83 ? -8.681 9.095 -20.845 1.00 90.56 83 ASP A CA 1
ATOM 647 C C . ASP A 1 83 ? -9.604 8.370 -19.848 1.00 90.56 83 ASP A C 1
ATOM 649 O O . ASP A 1 83 ? -10.218 8.997 -18.984 1.00 90.56 83 ASP A O 1
ATOM 653 N N . GLN A 1 84 ? -9.706 7.041 -19.951 1.00 90.81 84 GLN A N 1
ATOM 654 C CA . GLN A 1 84 ? -10.475 6.204 -19.025 1.00 90.81 84 GLN A CA 1
ATOM 655 C C . GLN A 1 84 ? -9.663 5.760 -17.796 1.00 90.81 84 GLN A C 1
ATOM 657 O O . GLN A 1 84 ? -10.216 5.130 -16.894 1.00 90.81 84 GLN A O 1
ATOM 662 N N . GLY A 1 85 ? -8.374 6.105 -17.732 1.00 87.62 85 GLY A N 1
ATOM 663 C CA . GLY A 1 85 ? -7.468 5.721 -16.655 1.00 87.62 85 GLY A CA 1
ATOM 664 C C . GLY A 1 85 ? -7.032 4.256 -16.718 1.00 87.62 85 GLY A C 1
ATOM 665 O O . GLY A 1 85 ? -6.975 3.645 -17.786 1.00 87.62 85 GLY A O 1
ATOM 666 N N . LEU A 1 86 ? -6.694 3.703 -15.551 1.00 91.69 86 LEU A N 1
ATOM 667 C CA . LEU A 1 86 ? -6.202 2.335 -15.388 1.00 91.69 86 LEU A CA 1
ATOM 668 C C . LEU A 1 86 ? -7.153 1.506 -14.534 1.00 91.69 86 LEU A C 1
ATOM 670 O O . LEU A 1 86 ? -7.672 1.979 -13.522 1.00 91.69 86 LEU A O 1
ATOM 674 N N . GLU A 1 87 ? -7.285 0.233 -14.890 1.00 91.81 87 GLU A N 1
ATOM 675 C CA . GLU A 1 87 ? -7.922 -0.770 -14.048 1.00 91.81 87 GLU A CA 1
ATOM 676 C C . GLU A 1 87 ? -6.960 -1.914 -13.728 1.00 91.81 87 GLU A C 1
ATOM 678 O O . GLU A 1 87 ? -6.151 -2.340 -14.553 1.00 91.81 87 GLU A O 1
ATOM 683 N N . VAL A 1 88 ? -7.064 -2.435 -12.507 1.00 91.19 88 VAL A N 1
ATOM 684 C CA . VAL A 1 88 ? -6.408 -3.688 -12.136 1.00 91.19 88 VAL A CA 1
ATOM 685 C C . VAL A 1 88 ? -7.338 -4.826 -12.537 1.00 91.19 88 VAL A C 1
ATOM 687 O O . VAL A 1 88 ? -8.424 -4.978 -11.970 1.00 91.19 88 VAL A O 1
ATOM 690 N N . LEU A 1 89 ? -6.912 -5.635 -13.507 1.00 94.38 89 LEU A N 1
ATOM 691 C CA . LEU A 1 89 ? -7.667 -6.813 -13.922 1.00 94.38 89 LEU A CA 1
ATOM 692 C C . LEU A 1 89 ? -7.792 -7.805 -12.766 1.00 94.38 89 LEU A C 1
ATOM 694 O O . LEU A 1 89 ? -6.876 -7.994 -11.965 1.00 94.38 89 LEU A O 1
ATOM 698 N N . ARG A 1 90 ? -8.948 -8.466 -12.684 1.00 95.00 90 ARG A N 1
ATOM 699 C CA . ARG A 1 90 ? -9.202 -9.452 -11.632 1.00 95.00 90 ARG A CA 1
ATOM 700 C C . ARG A 1 90 ? -8.240 -10.629 -11.763 1.00 95.00 90 ARG A C 1
ATOM 702 O O . ARG A 1 90 ? -8.222 -11.308 -12.785 1.00 95.00 90 ARG A O 1
ATOM 709 N N . GLY A 1 91 ? -7.523 -10.907 -10.683 1.00 94.88 91 GLY A N 1
ATOM 710 C CA . GLY A 1 91 ? -6.586 -12.018 -10.579 1.00 94.88 91 GLY A CA 1
ATOM 711 C C . GLY A 1 91 ? -5.304 -11.581 -9.883 1.00 94.88 91 GLY A C 1
ATOM 712 O O . GLY A 1 91 ? -4.958 -10.403 -9.869 1.00 94.88 91 GLY A O 1
ATOM 713 N N . SER A 1 92 ? -4.601 -12.533 -9.282 1.00 94.50 92 SER A N 1
ATOM 714 C CA . SER A 1 92 ? -3.274 -12.302 -8.725 1.00 94.50 92 SER A CA 1
ATOM 715 C C . SER A 1 92 ? -2.427 -13.560 -8.867 1.00 94.50 92 SER A C 1
ATOM 717 O O . SER A 1 92 ? -2.932 -14.680 -8.793 1.00 94.50 92 SER A O 1
ATOM 719 N N . SER A 1 93 ? -1.125 -13.358 -9.051 1.00 95.38 93 SER A N 1
ATOM 720 C CA . SER A 1 93 ? -0.117 -14.410 -8.953 1.00 95.38 93 SER A CA 1
ATOM 721 C C . SER A 1 93 ? 0.670 -14.181 -7.674 1.00 95.38 93 SER A C 1
ATOM 723 O O . SER A 1 93 ? 1.143 -13.075 -7.419 1.00 95.38 93 SER A O 1
ATOM 725 N N . THR A 1 94 ? 0.799 -15.213 -6.848 1.00 95.19 94 THR A N 1
ATOM 726 C CA . THR A 1 94 ? 1.523 -15.126 -5.578 1.00 95.19 94 THR A CA 1
ATOM 727 C C . THR A 1 94 ? 2.451 -16.318 -5.452 1.00 95.19 94 THR A C 1
ATOM 729 O O . THR A 1 94 ? 2.040 -17.458 -5.651 1.00 95.19 94 THR A O 1
ATOM 732 N N . TYR A 1 95 ? 3.706 -16.040 -5.125 1.00 94.81 95 TYR A N 1
ATOM 733 C CA . TYR A 1 95 ? 4.733 -17.033 -4.856 1.00 94.81 95 TYR A CA 1
ATOM 734 C C . TYR A 1 95 ? 5.614 -16.538 -3.711 1.00 94.81 95 TYR A C 1
ATOM 736 O O . TYR A 1 95 ? 5.659 -15.342 -3.414 1.00 94.81 95 TYR A O 1
ATOM 744 N N . THR A 1 96 ? 6.304 -17.464 -3.060 1.00 96.38 96 THR A N 1
ATOM 745 C CA . THR A 1 96 ? 7.323 -17.154 -2.061 1.00 96.38 96 THR A CA 1
ATOM 746 C C . THR A 1 96 ? 8.700 -17.421 -2.651 1.00 96.38 96 THR A C 1
ATOM 748 O O . THR A 1 96 ? 8.859 -18.249 -3.549 1.00 96.38 96 THR A O 1
ATOM 751 N N . TYR A 1 97 ? 9.705 -16.705 -2.160 1.00 94.38 97 TYR A N 1
ATOM 752 C CA . TYR A 1 97 ? 11.101 -16.968 -2.481 1.00 94.38 97 TYR A CA 1
ATOM 753 C C . TYR A 1 97 ? 11.955 -16.747 -1.233 1.00 94.38 97 TYR A C 1
ATOM 755 O O . TYR A 1 97 ? 11.603 -15.952 -0.357 1.00 94.38 97 TYR A O 1
ATOM 763 N N . GLU A 1 98 ? 13.075 -17.456 -1.143 1.00 97.50 98 GLU A N 1
ATOM 764 C CA . GLU A 1 98 ? 14.010 -17.330 -0.027 1.00 97.50 98 GLU A CA 1
ATOM 765 C C . GLU A 1 98 ? 14.969 -16.164 -0.265 1.00 97.50 98 GLU A C 1
ATOM 767 O O . GLU A 1 98 ? 16.083 -16.324 -0.759 1.00 97.50 98 GLU A O 1
ATOM 772 N N . GLY A 1 99 ? 14.532 -14.955 0.073 1.00 94.62 99 GLY A N 1
ATOM 773 C CA . GLY A 1 99 ? 15.396 -13.788 0.004 1.00 94.62 99 GLY A CA 1
ATOM 774 C C . GLY A 1 99 ? 14.791 -12.557 0.654 1.00 94.62 99 GLY A C 1
ATOM 775 O O . GLY A 1 99 ? 13.627 -12.522 1.053 1.00 94.62 99 GLY A O 1
ATOM 776 N N . ASN A 1 100 ? 15.616 -11.524 0.799 1.00 97.56 100 ASN A N 1
ATOM 777 C CA . ASN A 1 100 ? 15.151 -10.267 1.358 1.00 97.56 100 ASN A CA 1
ATOM 778 C C . ASN A 1 100 ? 14.296 -9.515 0.330 1.00 97.56 100 ASN A C 1
ATOM 780 O O . ASN A 1 100 ? 14.695 -9.405 -0.830 1.00 97.56 100 ASN A O 1
ATOM 784 N N . TRP A 1 101 ? 13.172 -8.942 0.767 1.00 95.81 101 TRP A N 1
ATOM 785 C CA . TRP A 1 101 ? 12.255 -8.174 -0.087 1.00 95.81 101 TRP A CA 1
ATOM 786 C C . TRP A 1 101 ? 12.938 -7.015 -0.836 1.00 95.81 101 TRP A C 1
ATOM 788 O O . TRP A 1 101 ? 12.508 -6.652 -1.930 1.00 95.81 101 TRP A O 1
ATOM 798 N N . LYS A 1 102 ? 14.033 -6.465 -0.284 1.00 97.00 102 LYS A N 1
ATOM 799 C CA . LYS A 1 102 ? 14.811 -5.390 -0.919 1.00 97.00 102 LYS A CA 1
ATOM 800 C C . LYS A 1 102 ? 15.393 -5.791 -2.275 1.00 97.00 102 LYS A C 1
ATOM 802 O O . LYS A 1 102 ? 15.453 -4.950 -3.162 1.00 97.00 102 LYS A O 1
ATOM 807 N N . LEU A 1 103 ? 15.746 -7.066 -2.463 1.00 94.94 103 LEU A N 1
ATOM 808 C CA . LEU A 1 103 ? 16.338 -7.547 -3.716 1.00 94.94 103 LEU A CA 1
ATOM 809 C C . LEU A 1 103 ? 15.389 -7.367 -4.906 1.00 94.94 103 LEU A C 1
ATOM 811 O O . LEU A 1 103 ? 15.836 -7.025 -5.993 1.00 94.94 103 LEU A O 1
ATOM 815 N N . THR A 1 104 ? 14.081 -7.553 -4.709 1.00 92.06 104 THR A N 1
ATOM 816 C CA . THR A 1 104 ? 13.087 -7.329 -5.769 1.00 92.06 104 THR A CA 1
ATOM 817 C C . THR A 1 104 ? 12.975 -5.850 -6.129 1.00 92.06 104 THR A C 1
ATOM 819 O O . THR A 1 104 ? 12.885 -5.516 -7.307 1.00 92.06 104 THR A O 1
ATOM 822 N N . ALA A 1 105 ? 13.011 -4.961 -5.131 1.00 91.94 105 ALA A N 1
ATOM 823 C CA . ALA A 1 105 ? 12.953 -3.520 -5.363 1.00 91.94 105 ALA A CA 1
ATOM 824 C C . ALA A 1 105 ? 14.203 -3.012 -6.102 1.00 91.94 105 ALA A C 1
ATOM 826 O O . ALA A 1 105 ? 14.078 -2.275 -7.076 1.00 91.94 105 ALA A O 1
ATOM 827 N N . GLU A 1 106 ? 15.394 -3.448 -5.683 1.00 94.56 106 GLU A N 1
ATOM 828 C CA . GLU A 1 106 ? 16.664 -3.101 -6.334 1.00 94.56 106 GLU A CA 1
ATOM 829 C C . GLU A 1 106 ? 16.734 -3.653 -7.763 1.00 94.56 106 GLU A C 1
ATOM 831 O O . GLU A 1 106 ? 17.077 -2.922 -8.688 1.00 94.56 106 GLU A O 1
ATOM 836 N N . ASN A 1 107 ? 16.334 -4.913 -7.966 1.00 93.38 107 ASN A N 1
ATOM 837 C CA . ASN A 1 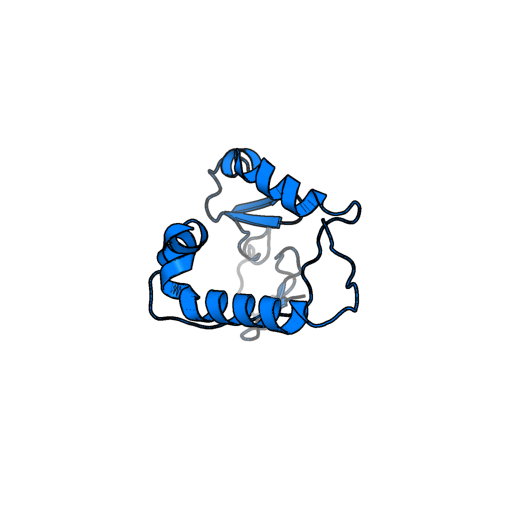107 ? 16.302 -5.529 -9.291 1.00 93.38 107 ASN A CA 1
ATOM 838 C C . ASN A 1 107 ? 15.357 -4.801 -10.259 1.00 93.38 107 ASN A C 1
ATOM 840 O O . ASN A 1 107 ? 15.698 -4.646 -11.428 1.00 93.38 107 ASN A O 1
ATOM 844 N N . GLY A 1 108 ? 14.208 -4.314 -9.779 1.00 89.06 108 GLY A N 1
ATOM 845 C CA . GLY A 1 108 ? 13.267 -3.549 -10.600 1.00 89.06 108 GLY A CA 1
ATOM 846 C C . GLY A 1 108 ? 13.832 -2.220 -11.117 1.00 89.06 108 GLY A C 1
ATOM 847 O O . GLY A 1 108 ? 13.402 -1.748 -12.167 1.00 89.06 108 GLY A O 1
ATOM 848 N N . ALA A 1 109 ? 14.805 -1.637 -10.412 1.00 90.38 109 ALA A N 1
ATOM 849 C CA . ALA A 1 109 ? 15.507 -0.423 -10.831 1.00 90.38 109 ALA A CA 1
ATOM 850 C C . ALA A 1 109 ? 16.802 -0.707 -11.620 1.00 90.38 109 ALA A C 1
ATOM 852 O O . ALA A 1 109 ? 17.385 0.216 -12.191 1.00 90.38 109 ALA A O 1
ATOM 853 N N . ASP A 1 110 ? 17.263 -1.960 -11.664 1.00 94.62 110 ASP A N 1
ATOM 854 C CA . ASP A 1 110 ? 18.513 -2.349 -12.310 1.00 94.62 110 ASP A CA 1
ATOM 855 C C . ASP A 1 110 ? 18.300 -2.817 -13.758 1.00 94.62 110 ASP A C 1
ATOM 857 O O . ASP A 1 110 ? 17.915 -3.954 -14.018 1.00 94.62 110 ASP A O 1
ATOM 861 N N . GLY A 1 111 ? 18.631 -1.966 -14.731 1.00 90.75 111 GLY A N 1
ATOM 862 C CA . GLY A 1 111 ? 18.643 -2.351 -16.147 1.00 90.75 111 GLY A CA 1
ATOM 863 C C . GLY A 1 111 ? 19.871 -3.165 -16.577 1.00 90.75 111 GLY A C 1
ATOM 864 O O . GLY A 1 111 ? 19.863 -3.748 -17.662 1.00 90.75 111 GLY A O 1
ATOM 865 N N . TYR A 1 112 ? 20.933 -3.218 -15.765 1.00 94.62 112 TYR A N 1
ATOM 866 C CA . TYR A 1 112 ? 22.216 -3.804 -16.161 1.00 94.62 112 TYR A CA 1
ATOM 867 C C . TYR A 1 112 ? 22.153 -5.331 -16.262 1.00 94.62 112 TYR A C 1
ATOM 869 O O . TYR A 1 112 ? 22.698 -5.908 -17.205 1.00 94.62 112 TYR A O 1
ATOM 877 N N . HIS A 1 113 ? 21.435 -5.998 -15.351 1.00 94.62 113 HIS A N 1
ATOM 878 C CA . HIS A 1 113 ? 21.323 -7.460 -15.366 1.00 94.62 113 HIS A CA 1
ATOM 879 C C . HIS A 1 113 ? 20.570 -8.014 -16.586 1.00 94.62 113 HIS A C 1
ATOM 881 O O . HIS A 1 113 ? 20.669 -9.214 -16.862 1.00 94.62 113 HIS A O 1
ATOM 887 N N . VAL A 1 114 ? 19.813 -7.178 -17.310 1.00 92.62 114 VAL A N 1
ATOM 888 C CA . VAL A 1 114 ? 18.827 -7.647 -18.291 1.00 92.62 114 VAL A CA 1
ATOM 889 C C . VAL A 1 114 ? 19.465 -8.479 -19.402 1.00 92.62 114 VAL A C 1
ATOM 891 O O . VAL A 1 114 ? 18.971 -9.557 -19.725 1.00 92.62 114 VAL A O 1
ATOM 894 N N . SER A 1 115 ? 2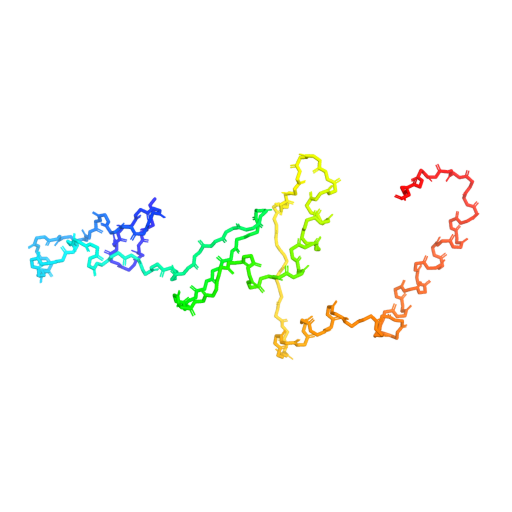0.584 -8.022 -19.963 1.00 88.12 115 SER A N 1
ATOM 895 C CA . SER A 1 115 ? 21.253 -8.715 -21.071 1.00 88.12 115 SER A CA 1
ATOM 896 C C . SER A 1 115 ? 21.950 -10.009 -20.647 1.00 88.12 115 SER A C 1
ATOM 898 O O . SER A 1 115 ? 22.062 -10.929 -21.455 1.00 88.12 115 SER A O 1
ATOM 900 N N . ALA A 1 116 ? 22.397 -10.099 -19.393 1.00 93.31 116 ALA A N 1
ATOM 901 C CA . ALA A 1 116 ? 23.110 -11.260 -18.873 1.00 93.31 116 ALA A CA 1
ATOM 902 C C . ALA A 1 116 ? 22.147 -12.341 -18.366 1.00 93.31 116 ALA A C 1
ATOM 904 O O . ALA A 1 116 ? 22.233 -13.499 -18.769 1.00 93.31 116 ALA A O 1
ATOM 905 N N . VAL A 1 117 ? 21.206 -11.965 -17.497 1.00 95.44 117 VAL A N 1
ATOM 906 C CA . VAL A 1 117 ? 20.294 -12.907 -16.831 1.00 95.44 117 VAL A CA 1
ATOM 907 C C . VAL A 1 117 ? 19.187 -13.369 -17.778 1.00 95.44 117 VAL A C 1
ATOM 909 O O . VAL A 1 117 ? 18.827 -14.545 -17.773 1.00 95.44 117 VAL A O 1
ATOM 912 N N . HIS A 1 118 ? 18.684 -12.477 -18.640 1.00 94.94 118 HIS A N 1
ATOM 913 C CA . HIS A 1 118 ? 17.594 -12.785 -19.576 1.00 94.94 118 HIS A CA 1
ATOM 914 C C . HIS A 1 118 ? 18.090 -13.079 -21.001 1.00 94.94 118 HIS A C 1
ATOM 916 O O . HIS A 1 118 ? 17.313 -12.979 -21.953 1.00 94.94 118 HIS A O 1
ATOM 922 N N . TRP A 1 119 ? 19.356 -13.486 -21.178 1.00 93.12 119 TRP A N 1
ATOM 923 C CA . TRP A 1 119 ? 19.935 -13.781 -22.500 1.00 93.12 119 TRP A CA 1
ATOM 924 C C . TRP A 1 119 ? 19.081 -14.756 -23.324 1.00 93.12 119 TRP A C 1
ATOM 926 O O . TRP A 1 119 ? 18.780 -14.496 -24.487 1.00 93.12 119 TRP A O 1
ATOM 936 N N . ASN A 1 120 ? 18.614 -15.848 -22.708 1.00 93.00 120 ASN A N 1
ATOM 937 C CA . ASN A 1 120 ? 17.779 -16.841 -23.391 1.00 93.00 120 ASN A CA 1
ATOM 938 C C . ASN A 1 120 ? 16.468 -16.237 -23.920 1.00 93.00 120 ASN A C 1
ATOM 940 O O . ASN A 1 120 ? 16.027 -16.574 -25.022 1.00 93.00 120 ASN A O 1
ATOM 944 N N . TYR A 1 121 ? 15.853 -15.324 -23.162 1.00 90.88 121 TYR A N 1
ATOM 945 C CA . TYR A 1 121 ? 14.650 -14.609 -23.588 1.00 90.88 121 TYR A CA 1
ATOM 946 C C . TYR A 1 121 ? 14.948 -13.666 -24.760 1.00 90.88 121 TYR A C 1
ATOM 948 O O . TYR A 1 121 ? 14.217 -13.668 -25.757 1.00 90.88 121 TYR A O 1
ATOM 956 N N . ALA A 1 122 ? 16.041 -12.902 -24.667 1.00 89.06 122 ALA A N 1
ATOM 957 C CA . ALA A 1 122 ? 16.471 -11.993 -25.723 1.00 89.06 122 ALA A CA 1
ATOM 958 C C . ALA A 1 122 ? 16.755 -12.750 -27.032 1.00 89.06 122 ALA A C 1
ATOM 960 O O . ALA A 1 122 ? 16.180 -12.414 -28.068 1.00 89.06 122 ALA A O 1
ATOM 961 N N . ALA A 1 123 ? 17.545 -13.826 -26.968 1.00 90.81 123 ALA A N 1
ATOM 962 C CA . ALA A 1 123 ? 17.864 -14.676 -28.114 1.00 90.81 123 ALA A CA 1
ATOM 963 C C . ALA A 1 123 ? 16.605 -15.306 -28.732 1.00 90.81 123 ALA A C 1
ATOM 965 O O . ALA A 1 123 ? 16.413 -15.258 -29.945 1.00 90.81 123 ALA A O 1
ATOM 966 N N . THR A 1 124 ? 15.691 -15.827 -27.907 1.00 91.56 124 THR A N 1
ATOM 967 C CA . THR A 1 124 ? 14.428 -16.412 -28.392 1.00 91.56 124 THR A CA 1
ATOM 968 C C . THR A 1 124 ? 13.565 -15.381 -29.119 1.00 91.56 124 THR A C 1
ATOM 970 O O . THR A 1 124 ? 13.007 -15.663 -30.181 1.00 91.56 124 THR A O 1
ATOM 973 N N . THR A 1 125 ? 13.449 -14.175 -28.563 1.00 89.81 125 THR A N 1
ATOM 974 C CA . THR A 1 125 ? 12.665 -13.094 -29.173 1.00 89.81 125 THR A CA 1
ATOM 975 C C . THR A 1 125 ? 13.292 -12.635 -30.488 1.00 89.81 125 THR A C 1
ATOM 977 O O . THR A 1 125 ? 12.572 -12.413 -31.461 1.00 89.81 125 THR A O 1
ATOM 980 N N . GLN A 1 126 ? 14.623 -12.553 -30.544 1.00 89.19 126 GLN A N 1
ATOM 981 C CA . GLN A 1 126 ? 15.362 -12.203 -31.754 1.00 89.19 126 GLN A CA 1
ATOM 982 C C . GLN A 1 126 ? 15.164 -13.245 -32.861 1.00 89.19 126 GLN A C 1
ATOM 984 O O . GLN A 1 126 ? 14.770 -12.887 -33.968 1.00 89.19 126 GLN A O 1
ATOM 989 N N . HIS A 1 127 ? 15.316 -14.535 -32.552 1.00 88.94 127 HIS A N 1
ATOM 990 C CA . HIS A 1 127 ? 15.073 -15.604 -33.524 1.00 88.94 127 HIS A CA 1
ATOM 991 C C . HIS A 1 127 ? 13.635 -15.617 -34.051 1.00 88.94 127 HIS A C 1
ATOM 993 O O . HIS A 1 127 ? 13.419 -15.850 -35.238 1.00 88.94 127 HIS A O 1
ATOM 999 N N . ARG A 1 128 ? 12.634 -15.329 -33.204 1.00 87.62 128 ARG A N 1
ATOM 1000 C CA . ARG A 1 128 ? 11.241 -15.186 -33.664 1.00 87.62 128 ARG A CA 1
ATOM 1001 C C . ARG A 1 128 ? 11.082 -14.031 -34.642 1.00 87.62 128 ARG A C 1
ATOM 1003 O O . ARG A 1 128 ? 10.408 -14.211 -35.648 1.00 87.62 128 ARG A O 1
ATOM 1010 N N . LYS A 1 129 ? 11.704 -12.881 -34.367 1.00 85.50 129 LYS A N 1
ATOM 1011 C CA . LYS A 1 129 ? 11.685 -11.734 -35.283 1.00 85.50 129 LYS A CA 1
ATOM 1012 C C . LYS A 1 129 ? 12.337 -12.077 -36.619 1.00 85.50 129 LYS A C 1
ATOM 1014 O O . LYS A 1 129 ? 11.776 -11.749 -37.652 1.00 85.50 129 LYS A O 1
ATOM 1019 N N . GLU A 1 130 ? 13.474 -12.768 -36.608 1.00 87.44 130 GLU A N 1
ATOM 1020 C CA . GLU A 1 130 ? 14.174 -13.198 -37.827 1.00 87.44 130 GLU A CA 1
ATOM 1021 C C . GLU A 1 130 ? 13.359 -14.220 -38.632 1.00 87.44 130 GLU A C 1
ATOM 1023 O O . GLU A 1 130 ? 13.256 -14.103 -39.850 1.00 87.44 130 GLU A O 1
ATOM 1028 N N . ALA A 1 131 ? 12.716 -15.180 -37.963 1.00 80.50 131 ALA A N 1
ATOM 1029 C CA . ALA A 1 131 ? 11.840 -16.153 -38.613 1.00 80.50 131 ALA A CA 1
ATOM 1030 C C . ALA A 1 131 ? 10.548 -15.513 -39.161 1.00 80.50 131 ALA A C 1
ATOM 1032 O O . ALA A 1 131 ? 10.103 -15.870 -40.249 1.00 80.50 131 ALA A O 1
ATOM 1033 N N . GLN A 1 132 ? 9.961 -14.550 -38.439 1.00 70.56 132 GLN A N 1
ATOM 1034 C CA . GLN A 1 132 ? 8.802 -13.768 -38.892 1.00 70.56 132 GLN A CA 1
ATOM 1035 C C . GLN A 1 132 ? 9.162 -12.714 -39.941 1.00 70.56 132 GLN A C 1
ATOM 1037 O O . GLN A 1 132 ? 8.286 -12.281 -40.674 1.00 70.56 132 GLN A O 1
ATOM 1042 N N . ALA A 1 133 ? 10.429 -12.316 -40.075 1.00 59.69 133 ALA A N 1
ATOM 1043 C CA . ALA A 1 133 ? 10.860 -11.415 -41.146 1.00 59.69 133 ALA A CA 1
ATOM 1044 C C . ALA A 1 133 ? 10.709 -12.047 -42.545 1.00 59.69 133 ALA A C 1
ATOM 1046 O O . ALA A 1 133 ? 10.719 -11.330 -43.542 1.00 59.69 133 ALA A O 1
ATOM 1047 N N . ALA A 1 134 ? 10.535 -13.373 -42.623 1.00 56.50 134 ALA A N 1
ATOM 1048 C CA . ALA A 1 134 ? 10.144 -14.078 -43.844 1.00 56.50 134 ALA A CA 1
ATOM 1049 C C . ALA A 1 134 ? 8.617 -14.094 -44.089 1.00 56.50 134 ALA A C 1
ATOM 1051 O O . ALA A 1 134 ? 8.177 -14.560 -45.141 1.00 56.50 134 ALA A O 1
ATOM 1052 N N . ASP A 1 135 ? 7.809 -13.600 -43.146 1.00 57.72 135 ASP A N 1
ATOM 1053 C CA . ASP A 1 135 ? 6.357 -13.488 -43.265 1.00 57.72 135 ASP A CA 1
ATOM 1054 C C . ASP A 1 135 ? 5.983 -12.099 -43.816 1.00 57.72 135 ASP A C 1
ATOM 1056 O O . ASP A 1 135 ? 6.165 -11.066 -43.173 1.00 57.72 135 ASP A O 1
ATOM 1060 N N . ASN A 1 136 ? 5.460 -12.063 -45.045 1.00 60.12 136 ASN A N 1
ATOM 1061 C CA . ASN A 1 136 ? 5.049 -10.829 -45.729 1.00 60.12 136 ASN A CA 1
ATOM 1062 C C . ASN A 1 136 ? 3.722 -10.249 -45.194 1.00 60.12 136 ASN A C 1
ATOM 1064 O O . ASN A 1 136 ? 3.170 -9.309 -45.779 1.00 60.12 136 ASN A O 1
ATOM 1068 N N . ILE A 1 137 ? 3.178 -10.796 -44.104 1.00 63.94 137 ILE A N 1
ATOM 1069 C CA . ILE A 1 137 ? 1.945 -10.317 -43.485 1.00 63.94 137 ILE A CA 1
ATOM 1070 C C . ILE A 1 137 ? 2.274 -9.156 -42.537 1.00 63.94 137 ILE A C 1
ATOM 1072 O O . ILE A 1 137 ? 2.808 -9.329 -41.443 1.00 63.94 137 ILE A O 1
ATOM 1076 N N . ARG A 1 138 ? 1.929 -7.932 -42.956 1.00 53.78 138 ARG A N 1
ATOM 1077 C CA . ARG A 1 138 ? 2.069 -6.717 -42.137 1.00 53.78 138 ARG A CA 1
ATOM 1078 C C . ARG A 1 138 ? 1.144 -6.778 -40.918 1.00 53.78 138 ARG A C 1
ATOM 1080 O O . ARG A 1 138 ? -0.028 -6.420 -41.017 1.00 53.78 138 ARG A O 1
ATOM 1087 N N . ALA A 1 139 ? 1.671 -7.164 -39.761 1.00 57.62 139 ALA A N 1
ATOM 1088 C CA . ALA A 1 139 ? 1.032 -6.849 -38.491 1.00 57.62 139 ALA A CA 1
ATOM 1089 C C . ALA A 1 139 ? 1.227 -5.354 -38.184 1.00 57.62 139 ALA A C 1
ATOM 1091 O O . ALA A 1 139 ? 2.326 -4.810 -38.293 1.00 57.62 139 ALA A O 1
ATOM 1092 N N . MET A 1 140 ? 0.132 -4.682 -37.841 1.00 42.41 140 MET A N 1
ATOM 1093 C CA . MET A 1 140 ? 0.094 -3.275 -37.451 1.00 42.41 140 MET A CA 1
ATOM 1094 C C . MET A 1 140 ? 0.998 -3.002 -36.236 1.00 42.41 140 MET A C 1
ATOM 1096 O O . MET A 1 140 ? 0.769 -3.517 -35.146 1.00 42.41 140 MET A O 1
ATOM 1100 N N . SER A 1 141 ? 2.041 -2.197 -36.462 1.00 48.59 141 SER A N 1
ATOM 1101 C CA . SER A 1 141 ? 2.981 -1.705 -35.451 1.00 48.59 141 SER A CA 1
ATOM 1102 C C . SER A 1 141 ? 2.294 -0.642 -34.599 1.00 48.59 141 SER A C 1
ATOM 1104 O O . SER A 1 141 ? 1.937 0.415 -35.119 1.00 48.59 141 SER A O 1
ATOM 1106 N N . ALA A 1 142 ? 2.123 -0.902 -33.305 1.00 41.34 142 ALA A N 1
ATOM 1107 C CA . ALA A 1 142 ? 1.851 0.152 -32.337 1.00 41.34 142 ALA A CA 1
ATOM 1108 C C . ALA A 1 142 ? 3.169 0.905 -32.111 1.00 41.34 142 ALA A C 1
ATOM 1110 O O . ALA A 1 142 ? 4.138 0.313 -31.631 1.00 41.34 142 ALA A O 1
ATOM 1111 N N . GLY A 1 143 ? 3.224 2.143 -32.607 1.00 40.94 143 GLY A N 1
ATOM 1112 C CA . GLY A 1 143 ? 4.299 3.086 -32.298 1.00 40.94 143 GLY A CA 1
ATOM 1113 C C . GLY A 1 143 ? 4.307 3.489 -30.832 1.00 40.94 143 GLY A C 1
ATOM 1114 O O . GLY A 1 143 ? 3.286 3.250 -30.149 1.00 40.94 143 GLY A O 1
#

Organism: NCBI:txid1503054